Protein AF-A0A6G3S564-F1 (afdb_monomer)

Foldseek 3Di:
DDDPDDPLVVLVVVLVVLLVVLLVVCCVVPVDNVLLNVLLVVLSVVSSVCCVPPNQDPCNNVSSNVSSVVSSVVVVVVVVVVVVVVVVVVVVQDPCNVPDDDPPDDCDPPPPCLVVQLVVLPDPVDDPLSSVLSNCVVNVVDDPVVSCVVVVHD

Radius of gyration: 29.52 Å; Cα contacts (8 Å, |Δi|>4): 86; chains: 1; bounding box: 59×34×86 Å

Solvent-accessible surface area (backbone atoms only — not comparable to full-atom values): 8959 Å² total; per-residue (Å²): 136,82,77,80,71,53,74,69,56,53,50,52,55,52,48,65,66,37,49,65,58,39,36,53,54,42,29,76,72,69,71,42,58,69,58,29,49,55,17,38,53,55,26,49,53,51,45,70,67,44,27,85,80,73,49,77,61,99,50,54,61,61,51,39,41,52,47,15,53,50,46,36,53,51,49,54,50,50,51,53,56,46,51,54,50,52,54,52,49,60,71,68,46,56,94,52,61,89,75,50,80,65,95,84,58,82,76,63,79,79,72,78,57,55,61,60,53,46,54,64,28,64,39,85,93,48,52,72,68,53,22,52,53,43,33,40,38,77,66,64,66,44,52,73,71,56,50,26,56,76,68,76,43,131

pLDDT: mean 86.7, std 14.91, range [44.25, 98.69]

Sequence (154 aa):
MTRPPRPPDAVEDLLRRHAPQVLGALVRRYGHFDAAEDAVQEALLAAAGQWPGQGIPDNPRGWLIKVASRRLTDALRSESARRLREEAQMRLLPRDAFTTPAPDVPRAPAEDDTLTLLYLCCHPDLSPASQVALTLRAVGGLTTAEIARAYLVP

Secondary structure (DSSP, 8-state):
-PPPPPHHHHHHHHHHHHHHHHHHHHHHHH--HHHHHHHHHHHHHHHHHHHHHH---SSHHHHHHHHHHHHHHHHHHHHHHHHHHHHHHHHHS-TTTTTS--TTS---S---THHHHHHHHT-TTS-HHHHHHHHHHHTS---HHHHHHHTT--

Mean predicted aligned error: 15.61 Å

Structure (mmCIF, N/CA/C/O backbone):
data_AF-A0A6G3S564-F1
#
_entry.id   AF-A0A6G3S564-F1
#
loop_
_atom_site.group_PDB
_atom_site.id
_atom_site.type_symbol
_atom_site.label_atom_id
_atom_site.label_alt_id
_atom_site.label_comp_id
_atom_site.label_asym_id
_atom_site.label_entity_id
_atom_site.label_seq_id
_atom_site.pdbx_PDB_ins_code
_atom_site.Cartn_x
_atom_site.Cartn_y
_atom_site.Cartn_z
_atom_site.occupancy
_atom_site.B_iso_or_equiv
_atom_site.auth_seq_id
_atom_site.auth_comp_id
_atom_site.auth_asym_id
_atom_site.auth_atom_id
_atom_site.pdbx_PDB_model_num
ATOM 1 N N . MET A 1 1 ? -19.186 -22.352 33.124 1.00 44.25 1 MET A N 1
ATOM 2 C CA . MET A 1 1 ? -19.165 -20.884 33.302 1.00 44.25 1 MET A CA 1
ATOM 3 C C . MET A 1 1 ? -17.892 -20.349 32.666 1.00 44.25 1 MET A C 1
ATOM 5 O O . MET A 1 1 ? -16.828 -20.450 33.261 1.00 44.25 1 MET A O 1
ATOM 9 N N . THR A 1 2 ? -17.967 -19.892 31.419 1.00 57.56 2 THR A N 1
ATOM 10 C CA . THR A 1 2 ? -16.834 -19.310 30.686 1.00 57.56 2 THR A CA 1
ATOM 11 C C . THR A 1 2 ? -16.590 -17.898 31.207 1.00 57.56 2 THR A C 1
ATOM 13 O O . THR A 1 2 ? -17.495 -17.066 31.209 1.00 57.56 2 THR A O 1
ATOM 16 N N . ARG A 1 3 ? -15.379 -17.643 31.710 1.00 50.28 3 ARG A N 1
ATOM 17 C CA . ARG A 1 3 ? -14.944 -16.316 32.154 1.00 50.28 3 ARG A CA 1
ATOM 18 C C . ARG A 1 3 ? -15.062 -15.338 30.974 1.00 50.28 3 ARG A C 1
ATOM 20 O O . ARG A 1 3 ? -14.653 -15.722 29.878 1.00 50.28 3 ARG A O 1
ATOM 27 N N . PRO A 1 4 ? -15.605 -14.119 31.157 1.00 60.41 4 PRO A N 1
ATOM 28 C CA . PRO A 1 4 ? -15.672 -13.154 30.066 1.00 60.41 4 PRO A CA 1
ATOM 29 C C . PRO A 1 4 ? -14.258 -12.888 29.517 1.00 60.41 4 PRO A C 1
ATOM 31 O O . PRO A 1 4 ? -13.308 -12.838 30.314 1.00 60.41 4 PRO A O 1
ATOM 34 N N . PRO A 1 5 ? -14.104 -12.764 28.184 1.00 59.78 5 PRO A N 1
ATOM 35 C CA . PRO A 1 5 ? -12.817 -12.477 27.558 1.00 59.78 5 PRO A CA 1
ATOM 36 C C . PRO A 1 5 ? -12.222 -11.201 28.155 1.00 59.78 5 PRO A C 1
ATOM 38 O O . PRO A 1 5 ? -12.951 -10.254 28.471 1.00 59.78 5 PRO A O 1
ATOM 41 N N . ARG A 1 6 ? -10.899 -11.167 28.351 1.00 58.94 6 ARG A N 1
ATOM 42 C CA . A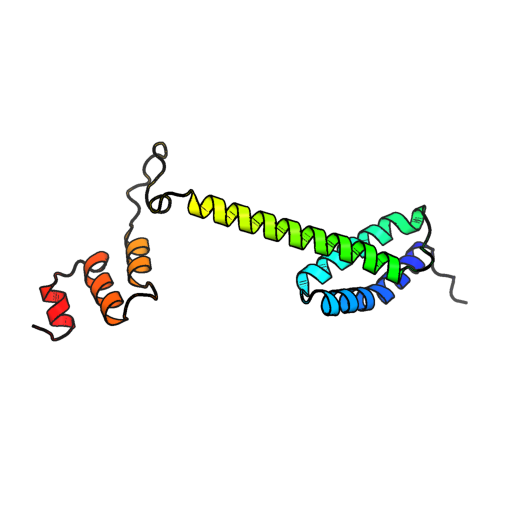RG A 1 6 ? -10.245 -9.923 28.776 1.00 58.94 6 ARG A CA 1
ATOM 43 C C . ARG A 1 6 ? -10.416 -8.876 27.660 1.00 58.94 6 ARG A C 1
ATOM 45 O O . ARG A 1 6 ? -10.527 -9.247 26.497 1.00 58.94 6 ARG A O 1
ATOM 52 N N . PRO A 1 7 ? -10.413 -7.571 27.975 1.00 60.75 7 PRO A N 1
ATOM 53 C CA . PRO A 1 7 ? -10.556 -6.508 26.976 1.00 60.75 7 PRO A CA 1
ATOM 54 C C . PRO A 1 7 ? -9.665 -6.647 25.716 1.00 60.75 7 PRO A C 1
ATOM 56 O O . PRO A 1 7 ? -10.194 -6.426 24.628 1.00 60.75 7 PRO A O 1
AT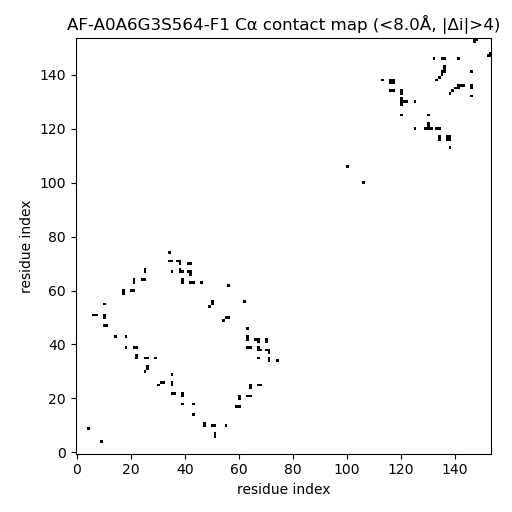OM 59 N N . PRO A 1 8 ? -8.378 -7.060 25.795 1.00 62.34 8 PRO A N 1
ATOM 60 C CA . PRO A 1 8 ? -7.580 -7.371 24.601 1.00 62.34 8 PRO A CA 1
ATOM 61 C C . PRO A 1 8 ? -8.147 -8.514 23.741 1.00 62.34 8 PRO A C 1
ATOM 63 O O . PRO A 1 8 ? -8.182 -8.375 22.521 1.00 62.34 8 PRO A O 1
ATOM 66 N N . ASP A 1 9 ? -8.673 -9.579 24.351 1.00 76.00 9 ASP A N 1
ATOM 67 C CA . ASP A 1 9 ? -9.268 -10.717 23.631 1.00 76.00 9 ASP A CA 1
ATOM 68 C C . ASP A 1 9 ? -10.534 -10.277 22.865 1.00 76.00 9 ASP A C 1
ATOM 70 O O . ASP A 1 9 ? -10.773 -10.682 21.729 1.00 76.00 9 ASP A O 1
ATOM 74 N N . ALA A 1 10 ? -11.330 -9.375 23.454 1.00 83.69 10 ALA A N 1
ATOM 75 C CA . ALA A 1 10 ? -12.540 -8.844 22.823 1.00 83.69 10 ALA A CA 1
ATOM 76 C C . ALA A 1 10 ? -12.240 -7.938 21.612 1.00 83.69 10 ALA A C 1
ATOM 78 O O . ALA A 1 10 ? -12.991 -7.948 20.630 1.00 83.69 10 ALA A O 1
ATOM 79 N N . VAL A 1 11 ? -11.151 -7.160 21.670 1.00 89.06 11 VAL A N 1
ATOM 80 C CA . VAL A 1 11 ? -10.679 -6.332 20.548 1.00 89.06 11 V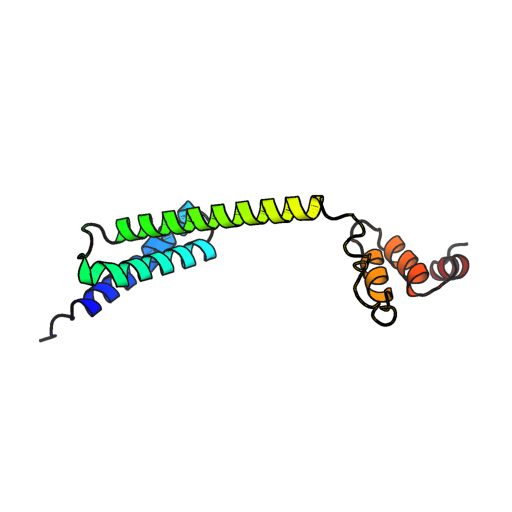AL A CA 1
ATOM 81 C C . VAL A 1 11 ? -10.148 -7.213 19.425 1.00 89.06 11 VAL A C 1
ATOM 83 O O . VAL A 1 11 ? -10.542 -7.020 18.275 1.00 89.06 11 VAL A O 1
ATOM 86 N N . GLU A 1 12 ? -9.303 -8.195 19.740 1.00 91.56 12 GLU A N 1
ATOM 87 C CA . GLU A 1 12 ? -8.749 -9.111 18.741 1.00 91.56 12 GLU A CA 1
ATOM 88 C C . GLU A 1 12 ? -9.859 -9.843 17.975 1.00 91.56 12 GLU A C 1
ATOM 90 O O . GLU A 1 12 ? -9.883 -9.839 16.742 1.00 91.56 12 GLU A O 1
ATOM 95 N N . ASP A 1 13 ? -10.835 -10.394 18.695 1.00 93.25 13 ASP A N 1
ATOM 96 C CA . ASP A 1 13 ? -11.987 -11.075 18.110 1.00 93.25 13 ASP A CA 1
ATOM 97 C C . ASP A 1 13 ? -12.804 -10.161 17.185 1.00 93.25 13 ASP A C 1
ATOM 99 O O . ASP A 1 13 ? -13.286 -10.577 16.125 1.00 93.25 13 ASP A O 1
ATOM 103 N N . LEU A 1 14 ? -12.973 -8.895 17.571 1.00 94.25 14 LEU A N 1
ATOM 104 C CA . LEU A 1 14 ? -13.684 -7.903 16.770 1.00 94.25 14 LEU A CA 1
ATOM 105 C C . LEU A 1 14 ? -12.920 -7.560 15.485 1.00 94.25 14 LEU A C 1
ATOM 107 O O . LEU A 1 14 ? -13.521 -7.512 14.407 1.00 94.25 14 LEU A O 1
ATOM 111 N N . LEU A 1 15 ? -11.604 -7.372 15.585 1.00 95.75 15 LEU A N 1
ATOM 112 C CA . LEU A 1 15 ? -10.725 -7.115 14.446 1.00 95.75 15 LEU A CA 1
ATOM 113 C C . LEU A 1 15 ? -10.717 -8.296 13.471 1.00 95.75 15 LEU A C 1
ATOM 115 O O . LEU A 1 15 ? -10.935 -8.098 12.273 1.00 95.75 15 LEU A O 1
ATOM 119 N N . ARG A 1 16 ?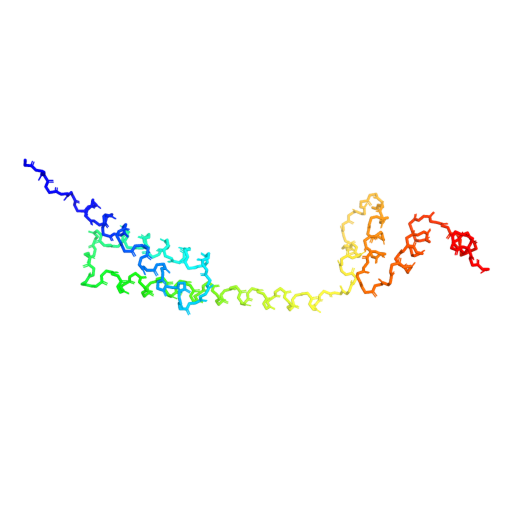 -10.582 -9.525 13.982 1.00 95.94 16 ARG A N 1
ATOM 120 C CA . ARG A 1 16 ? -10.612 -10.764 13.190 1.00 95.94 16 ARG A CA 1
ATOM 121 C C . ARG A 1 16 ? -11.917 -10.910 12.404 1.00 95.94 16 ARG A C 1
ATOM 123 O O . ARG A 1 16 ? -11.892 -11.302 11.239 1.00 95.94 16 ARG A O 1
ATOM 130 N N . ARG A 1 17 ? -13.061 -10.542 12.998 1.00 96.94 17 ARG A N 1
ATOM 131 C CA . ARG A 1 17 ? -14.368 -10.549 12.313 1.00 96.94 17 ARG A CA 1
ATOM 132 C C . ARG A 1 17 ? -14.485 -9.488 11.219 1.00 96.94 17 ARG A C 1
ATOM 134 O O . ARG A 1 17 ? -15.127 -9.740 10.198 1.00 96.94 17 ARG A O 1
ATOM 141 N N . HIS A 1 18 ? -13.921 -8.298 11.422 1.00 97.88 18 HIS A N 1
ATOM 142 C CA . HIS A 1 18 ? -14.064 -7.193 10.471 1.00 97.88 18 HIS A CA 1
ATOM 143 C C . HIS A 1 18 ? -13.044 -7.213 9.332 1.00 97.88 18 HIS A C 1
ATOM 145 O O . HIS A 1 18 ? -13.392 -6.771 8.238 1.00 97.88 18 HIS A O 1
ATOM 151 N N . ALA A 1 19 ? -11.844 -7.758 9.540 1.00 97.81 19 ALA A N 1
ATOM 152 C CA . ALA A 1 19 ? -10.771 -7.794 8.544 1.00 97.81 19 ALA A CA 1
ATOM 153 C C . ALA A 1 19 ? -11.227 -8.219 7.125 1.00 97.81 19 ALA A C 1
ATOM 155 O O . ALA A 1 19 ? -11.088 -7.408 6.204 1.00 97.81 19 ALA A O 1
ATOM 156 N N . PRO A 1 20 ? -11.869 -9.390 6.907 1.00 97.94 20 PRO A N 1
ATOM 157 C CA . PRO A 1 20 ? -12.286 -9.801 5.560 1.00 97.94 20 PRO A CA 1
ATOM 158 C C . PRO A 1 20 ? -13.384 -8.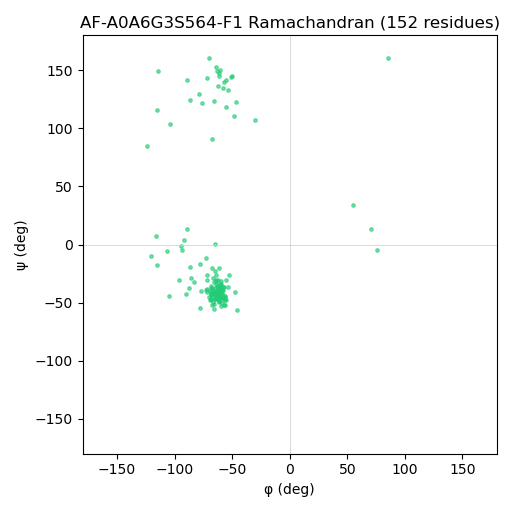905 4.959 1.00 97.94 20 PRO A C 1
ATOM 160 O O . PRO A 1 20 ? -13.462 -8.731 3.743 1.00 97.94 20 PRO A O 1
ATOM 163 N N . GLN A 1 21 ? -14.231 -8.296 5.796 1.00 98.38 21 GLN A N 1
ATOM 164 C CA . GLN A 1 21 ? -15.305 -7.400 5.351 1.00 98.38 21 GLN A CA 1
ATOM 165 C C . GLN A 1 21 ? -14.739 -6.067 4.850 1.00 98.38 21 GLN A C 1
ATOM 167 O O . GLN A 1 21 ? -15.212 -5.531 3.845 1.00 98.38 21 GLN A O 1
ATOM 172 N N . VAL A 1 22 ? -13.732 -5.540 5.554 1.00 98.56 22 VAL A N 1
ATOM 173 C CA . VAL A 1 22 ? -13.025 -4.307 5.191 1.00 98.56 22 VAL A CA 1
ATOM 174 C C . VAL A 1 22 ? -12.209 -4.540 3.921 1.00 98.56 22 VAL A C 1
ATOM 176 O O . VAL A 1 22 ? -12.351 -3.766 2.976 1.00 98.56 22 VAL A O 1
ATOM 179 N N . LEU A 1 23 ? -11.452 -5.641 3.851 1.00 98.44 23 LEU A N 1
ATOM 180 C CA . LEU A 1 23 ? -10.689 -6.017 2.658 1.00 98.44 23 LEU A CA 1
ATOM 181 C C . LEU A 1 23 ? -11.597 -6.131 1.430 1.00 98.44 23 LEU A C 1
ATOM 183 O O . LEU A 1 23 ? -11.374 -5.452 0.432 1.00 98.44 23 LEU A O 1
ATOM 187 N N . GLY A 1 24 ? -12.692 -6.891 1.526 1.00 98.12 24 GLY A N 1
ATOM 188 C CA . GLY A 1 24 ? -13.639 -7.027 0.419 1.00 98.12 24 GLY A CA 1
ATOM 189 C C . GLY A 1 24 ? -14.264 -5.695 -0.018 1.00 98.12 24 GLY A C 1
ATOM 190 O O . GLY A 1 24 ? -14.531 -5.501 -1.203 1.00 98.12 24 GLY A O 1
ATOM 191 N N . ALA A 1 25 ? -14.493 -4.761 0.910 1.00 98.06 25 ALA A N 1
ATOM 192 C CA . ALA A 1 25 ? -14.994 -3.429 0.578 1.00 98.06 25 ALA A CA 1
ATOM 193 C C . ALA A 1 25 ? -13.958 -2.588 -0.185 1.00 98.06 25 ALA A C 1
ATOM 195 O O . ALA A 1 25 ? -14.324 -1.916 -1.150 1.00 98.06 25 ALA A O 1
ATOM 196 N N . LEU A 1 26 ? -12.683 -2.638 0.213 1.00 97.69 26 LEU A N 1
ATOM 197 C CA . LEU A 1 26 ? -11.609 -1.926 -0.479 1.00 97.69 26 LEU A CA 1
ATOM 198 C C . LEU A 1 26 ? -11.340 -2.527 -1.860 1.00 97.69 26 LEU A C 1
ATOM 200 O O . LEU A 1 26 ? -11.315 -1.786 -2.838 1.00 97.69 26 LEU A O 1
ATOM 204 N N . VAL A 1 27 ? -11.234 -3.852 -1.9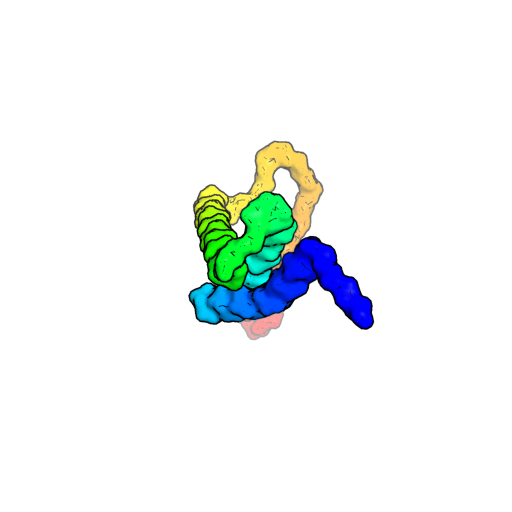69 1.00 97.69 27 VAL A N 1
ATOM 205 C CA . VAL A 1 27 ? -10.986 -4.535 -3.250 1.00 97.69 27 VAL A CA 1
ATOM 206 C C . VAL A 1 27 ? -12.084 -4.217 -4.262 1.00 97.69 27 VAL A C 1
ATOM 208 O O . VAL A 1 27 ? -11.782 -3.830 -5.386 1.00 97.69 27 VAL A O 1
ATOM 211 N N . ARG A 1 28 ? -13.364 -4.274 -3.861 1.00 97.44 28 ARG A N 1
ATOM 212 C CA . ARG A 1 28 ? -14.484 -3.907 -4.750 1.00 97.44 28 ARG A CA 1
ATOM 213 C C . ARG A 1 28 ? -14.453 -2.448 -5.201 1.00 97.44 28 ARG A C 1
ATOM 215 O O . ARG A 1 28 ? -14.972 -2.140 -6.266 1.00 97.44 28 ARG A O 1
ATOM 222 N N . ARG A 1 29 ? -13.913 -1.549 -4.377 1.00 95.88 29 ARG A N 1
ATOM 223 C CA . ARG A 1 29 ? -13.903 -0.111 -4.658 1.00 95.88 29 ARG A CA 1
ATOM 224 C C . ARG A 1 29 ? -12.691 0.329 -5.476 1.00 95.88 29 ARG A C 1
ATOM 226 O O . ARG A 1 29 ? -12.830 1.235 -6.289 1.00 95.88 29 ARG A O 1
ATOM 233 N N . TYR A 1 30 ? -11.526 -0.260 -5.224 1.00 92.75 30 TYR A N 1
ATOM 234 C CA . TYR A 1 30 ? -10.246 0.205 -5.761 1.00 92.75 30 TYR A CA 1
ATOM 235 C C . TYR A 1 30 ? -9.585 -0.786 -6.726 1.00 92.75 30 TYR A C 1
ATOM 237 O O . TYR A 1 30 ? -8.707 -0.379 -7.470 1.00 92.75 30 TYR A O 1
ATOM 245 N N . GLY A 1 31 ? -9.977 -2.064 -6.739 1.00 92.88 31 GLY A N 1
ATOM 246 C CA . GLY A 1 31 ? -9.477 -3.064 -7.694 1.00 92.88 31 GLY A CA 1
ATOM 247 C C . GLY A 1 31 ? -8.060 -3.596 -7.437 1.00 92.88 31 GLY A C 1
ATOM 248 O O . GLY A 1 31 ? -7.634 -4.519 -8.122 1.00 92.88 31 GLY A O 1
ATOM 249 N N . HIS A 1 32 ? -7.341 -3.068 -6.445 1.00 90.44 32 HIS A N 1
ATOM 250 C CA . HIS A 1 32 ? -5.977 -3.482 -6.107 1.00 90.44 32 HIS A CA 1
ATOM 251 C C . HIS A 1 32 ? -5.984 -4.353 -4.849 1.00 90.44 32 HIS A C 1
ATOM 253 O O . HIS A 1 32 ? -6.161 -3.822 -3.755 1.00 90.44 32 HIS A O 1
ATOM 259 N N . PHE A 1 33 ? -5.830 -5.675 -4.994 1.00 94.31 33 PHE A N 1
ATOM 260 C CA . PHE A 1 33 ? -5.871 -6.597 -3.852 1.00 94.31 33 PHE A CA 1
ATOM 261 C C . PHE A 1 33 ? -4.700 -6.381 -2.894 1.00 94.31 33 PHE A C 1
ATOM 263 O O . PHE A 1 33 ? -4.945 -6.070 -1.734 1.00 94.31 33 PHE A O 1
ATOM 270 N N . ASP A 1 34 ? -3.466 -6.450 -3.392 1.00 94.88 34 ASP A N 1
ATOM 271 C CA . ASP A 1 34 ? -2.258 -6.387 -2.558 1.00 94.88 34 ASP A CA 1
ATOM 272 C C . ASP A 1 34 ? -2.194 -5.073 -1.763 1.00 94.88 34 ASP A C 1
ATOM 274 O O . ASP A 1 34 ? -2.123 -5.061 -0.538 1.00 94.88 34 ASP A O 1
ATOM 278 N N . ALA A 1 35 ? -2.375 -3.939 -2.447 1.00 95.31 35 ALA A N 1
ATOM 279 C CA . ALA A 1 35 ? -2.388 -2.632 -1.793 1.00 95.31 35 ALA A CA 1
ATOM 280 C C . ALA A 1 35 ? -3.558 -2.472 -0.799 1.00 95.31 35 ALA A C 1
ATOM 282 O O . ALA A 1 35 ? -3.444 -1.751 0.196 1.00 95.31 35 ALA A O 1
ATOM 283 N N . ALA A 1 36 ? -4.704 -3.112 -1.060 1.00 97.56 36 ALA A N 1
ATOM 284 C CA . ALA A 1 36 ? -5.820 -3.119 -0.121 1.00 97.56 36 ALA A CA 1
ATOM 285 C C . ALA A 1 36 ? -5.528 -3.990 1.105 1.00 97.56 36 ALA A C 1
ATOM 287 O O . ALA A 1 36 ? -5.924 -3.604 2.204 1.00 97.56 36 ALA A O 1
ATOM 288 N N . GLU A 1 37 ? -4.857 -5.129 0.937 1.00 98.06 37 GLU A N 1
ATOM 289 C CA . GLU A 1 37 ? -4.420 -5.985 2.038 1.00 98.06 37 GLU A CA 1
ATOM 290 C C . GLU A 1 37 ? -3.492 -5.217 2.979 1.00 98.06 37 GLU A C 1
ATOM 292 O O . GLU A 1 37 ? -3.811 -5.093 4.164 1.00 98.06 37 GLU A O 1
ATOM 297 N N . ASP A 1 38 ? -2.435 -4.607 2.445 1.00 98.19 38 ASP A N 1
ATOM 298 C CA . ASP A 1 38 ? -1.484 -3.804 3.222 1.00 98.19 38 ASP A CA 1
ATOM 299 C C . ASP A 1 38 ? -2.192 -2.678 3.986 1.00 98.19 38 ASP A C 1
ATOM 301 O O . ASP A 1 38 ? -2.012 -2.487 5.192 1.00 98.19 38 ASP A O 1
ATOM 305 N N . ALA A 1 39 ? -3.081 -1.951 3.305 1.00 98.31 39 ALA A N 1
ATOM 306 C CA . ALA A 1 39 ? -3.839 -0.868 3.918 1.00 98.31 39 ALA A CA 1
ATOM 307 C C . ALA A 1 39 ? -4.785 -1.349 5.033 1.00 98.31 39 ALA A C 1
ATOM 309 O O . ALA A 1 39 ? -5.018 -0.622 6.006 1.00 98.31 39 ALA A O 1
ATOM 310 N N . VAL A 1 40 ? -5.350 -2.554 4.905 1.00 98.56 40 VAL A N 1
ATOM 311 C CA . VAL A 1 40 ? -6.161 -3.176 5.957 1.00 98.56 40 VAL A CA 1
ATOM 312 C C . VAL A 1 40 ? -5.287 -3.578 7.134 1.00 98.56 40 VAL A C 1
ATOM 314 O O . VAL A 1 40 ? -5.663 -3.269 8.262 1.00 98.56 40 VAL A O 1
ATOM 317 N N . GLN A 1 41 ? -4.129 -4.197 6.905 1.00 98.12 41 GLN A N 1
ATOM 318 C CA . GLN A 1 41 ? -3.208 -4.569 7.982 1.00 98.12 41 GLN A CA 1
ATOM 319 C C . GLN A 1 41 ? -2.780 -3.340 8.799 1.00 98.12 41 GLN A C 1
ATOM 321 O O . GLN A 1 41 ? -2.903 -3.342 10.024 1.00 98.12 41 GLN A O 1
ATOM 326 N N . GLU A 1 42 ? -2.422 -2.241 8.137 1.00 98.50 42 GLU A N 1
ATOM 327 C CA . GLU A 1 42 ? -2.117 -0.954 8.780 1.00 98.50 42 GLU A CA 1
ATOM 328 C C . GLU A 1 42 ? -3.287 -0.405 9.614 1.00 98.50 42 GLU A C 1
ATOM 330 O O . GLU A 1 42 ? -3.105 0.108 10.723 1.00 98.50 42 GLU A O 1
ATOM 335 N N . ALA A 1 43 ? -4.520 -0.525 9.113 1.00 98.50 43 ALA A N 1
ATOM 336 C CA . ALA A 1 43 ? -5.705 -0.106 9.857 1.00 98.50 43 ALA A CA 1
ATOM 337 C C . ALA A 1 43 ? -5.967 -0.990 11.090 1.00 98.50 43 ALA A C 1
ATOM 339 O O . ALA A 1 43 ? -6.369 -0.473 12.135 1.00 98.50 43 ALA A O 1
ATOM 340 N N . LEU A 1 44 ? -5.727 -2.301 10.987 1.00 98.12 44 LEU A N 1
ATOM 341 C CA . LEU A 1 44 ? -5.848 -3.240 12.104 1.00 98.12 44 LEU A CA 1
ATOM 342 C C . LEU A 1 44 ? -4.787 -2.965 13.178 1.00 98.12 44 LEU A C 1
ATOM 344 O O . LEU A 1 44 ? -5.127 -2.943 14.359 1.00 98.12 44 LEU A O 1
ATOM 348 N N . LEU A 1 45 ? -3.541 -2.682 12.785 1.00 97.94 45 LEU A N 1
ATOM 349 C CA . LEU A 1 45 ? -2.466 -2.286 13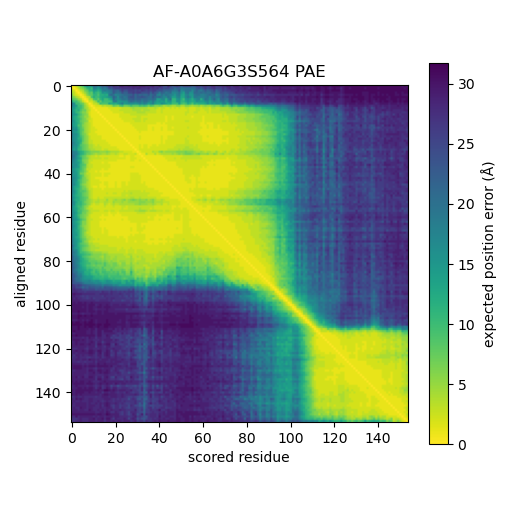.703 1.00 97.94 45 LEU A CA 1
ATOM 350 C C . LEU A 1 45 ? -2.810 -0.987 14.440 1.00 97.94 45 LEU A C 1
ATOM 352 O O . LEU A 1 45 ? -2.681 -0.909 15.664 1.00 97.94 45 LEU A O 1
ATOM 356 N N . ALA A 1 46 ? -3.320 0.017 13.720 1.00 97.88 46 ALA A N 1
ATOM 357 C CA . ALA A 1 46 ? -3.763 1.269 14.325 1.00 97.88 46 ALA A CA 1
ATOM 358 C C . ALA A 1 46 ? -4.902 1.049 15.336 1.00 97.88 46 ALA A C 1
ATOM 360 O O . ALA A 1 46 ? -4.879 1.628 16.421 1.00 97.88 46 ALA A O 1
ATOM 361 N N . ALA A 1 47 ? -5.874 0.194 15.007 1.00 97.25 47 ALA A N 1
ATOM 362 C CA . ALA A 1 47 ? -6.959 -0.158 15.917 1.00 97.25 47 ALA A CA 1
ATOM 363 C C . ALA A 1 47 ? -6.453 -0.894 17.167 1.00 97.25 47 ALA A C 1
ATOM 365 O O . ALA A 1 47 ? -6.808 -0.513 18.282 1.00 97.25 47 ALA A O 1
ATOM 366 N N . ALA A 1 48 ? -5.590 -1.900 16.993 1.00 95.56 48 ALA A N 1
ATOM 367 C CA . ALA A 1 48 ? -5.010 -2.670 18.092 1.00 95.56 48 ALA A CA 1
ATOM 368 C C . ALA A 1 48 ? -4.199 -1.787 19.056 1.00 95.56 48 ALA A C 1
ATOM 370 O O . ALA A 1 48 ? -4.230 -2.010 20.264 1.00 95.56 48 ALA A O 1
ATOM 371 N N . GLY A 1 49 ? -3.520 -0.757 18.539 1.00 95.25 49 GLY A N 1
ATOM 372 C CA . GLY A 1 49 ? -2.799 0.219 19.356 1.00 95.25 49 GLY A CA 1
ATOM 373 C C . GLY A 1 49 ? -3.694 1.264 20.034 1.00 95.25 49 GLY A C 1
ATOM 374 O O . GLY A 1 49 ? -3.448 1.625 21.182 1.00 95.25 49 GLY A O 1
ATOM 375 N N . GLN A 1 50 ? -4.727 1.773 19.351 1.00 95.38 50 GLN A N 1
ATOM 376 C CA . GLN A 1 50 ? -5.522 2.910 19.844 1.00 95.38 50 GLN A CA 1
ATOM 377 C C . GLN A 1 50 ? -6.718 2.504 20.706 1.00 95.38 50 GLN A C 1
ATOM 379 O O . GLN A 1 50 ? -6.979 3.139 21.730 1.00 95.38 50 GLN A O 1
ATOM 384 N N . TRP A 1 51 ? -7.460 1.464 20.318 1.00 95.44 51 TRP A N 1
ATOM 385 C CA . TRP A 1 51 ? -8.731 1.124 20.966 1.00 95.44 51 TRP A CA 1
ATOM 386 C C . TRP A 1 51 ? -8.604 0.723 22.443 1.00 95.44 51 TRP A C 1
ATOM 388 O O . TRP A 1 51 ? -9.483 1.114 23.210 1.00 95.44 51 TRP A O 1
ATOM 398 N N . PRO A 1 52 ? -7.544 0.026 22.904 1.00 91.56 52 PRO A N 1
ATOM 399 C CA . PRO A 1 52 ? -7.400 -0.286 24.327 1.00 91.56 52 PRO A CA 1
ATOM 400 C C . PRO A 1 52 ? -7.340 0.952 25.235 1.00 91.56 52 PRO A C 1
ATOM 402 O O . PRO A 1 52 ? -7.797 0.889 26.372 1.00 91.56 52 PRO A O 1
ATOM 405 N N . GLY A 1 53 ? -6.789 2.068 24.743 1.00 91.25 53 GLY A N 1
ATOM 406 C CA . GLY A 1 53 ? -6.669 3.314 25.507 1.00 91.25 53 GLY A CA 1
ATOM 407 C C . GLY A 1 53 ? -7.788 4.324 25.246 1.00 91.25 53 GLY A C 1
ATOM 408 O O . GLY A 1 53 ? -8.136 5.091 26.137 1.00 91.25 53 GLY A O 1
ATOM 409 N N . GLN A 1 54 ? -8.346 4.339 24.034 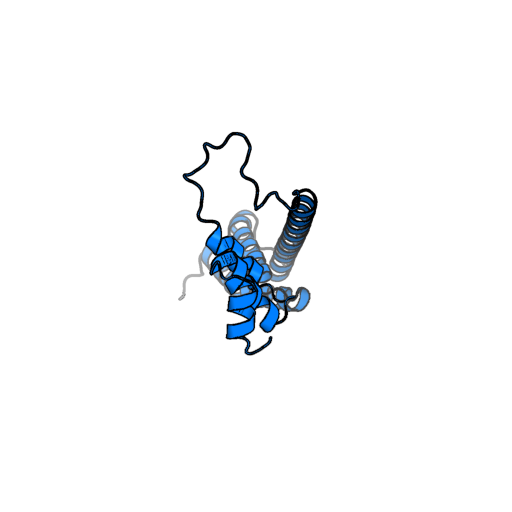1.00 93.31 54 GLN A N 1
ATOM 410 C CA . GLN A 1 54 ? -9.316 5.353 23.593 1.00 93.31 54 GLN A CA 1
ATOM 411 C C . GLN A 1 54 ? -10.755 4.828 23.505 1.00 93.31 54 GLN A C 1
ATOM 413 O O . GLN A 1 54 ? -11.679 5.601 23.260 1.00 93.31 54 GLN A O 1
ATOM 418 N N . GLY A 1 55 ? -10.951 3.527 23.715 1.00 93.25 55 GLY A N 1
ATOM 419 C CA . GLY A 1 55 ? -12.223 2.852 23.511 1.00 93.25 55 GLY A CA 1
ATOM 420 C C . GLY A 1 55 ? -12.430 2.401 22.064 1.00 93.25 55 GLY A C 1
ATOM 421 O O . GLY A 1 55 ? -11.792 2.875 21.121 1.00 93.25 55 GLY A O 1
ATOM 422 N N . ILE A 1 56 ? -13.341 1.444 21.898 1.00 95.31 56 ILE A N 1
ATOM 423 C CA . ILE A 1 56 ? -13.768 0.954 20.588 1.00 95.31 56 ILE A CA 1
ATOM 424 C C . ILE A 1 56 ? -14.765 1.971 20.000 1.00 95.31 56 ILE A C 1
ATOM 426 O O . ILE A 1 56 ? -15.722 2.322 20.690 1.00 95.31 56 ILE A O 1
ATOM 430 N N . PRO A 1 57 ? -14.592 2.433 18.747 1.00 95.69 57 PRO A N 1
ATOM 431 C CA . PRO A 1 57 ? -15.550 3.326 18.096 1.00 95.69 57 PRO A CA 1
ATOM 432 C C . PRO A 1 57 ? -16.943 2.696 17.956 1.00 95.69 57 PRO A C 1
ATOM 434 O O . PRO A 1 57 ? -17.041 1.499 17.693 1.00 95.69 57 PRO A O 1
ATOM 437 N N . ASP A 1 58 ? -18.006 3.509 17.970 1.00 95.62 58 ASP A N 1
ATOM 438 C CA . ASP A 1 58 ? -19.400 3.045 17.796 1.00 95.62 58 ASP A CA 1
ATOM 439 C C . ASP A 1 58 ? -19.623 2.240 16.503 1.00 95.62 58 ASP A C 1
ATOM 441 O O . ASP A 1 58 ? -20.452 1.333 16.440 1.00 95.62 58 ASP A O 1
ATOM 445 N N . ASN A 1 59 ? -18.857 2.558 15.453 1.00 96.88 59 ASN A N 1
ATOM 4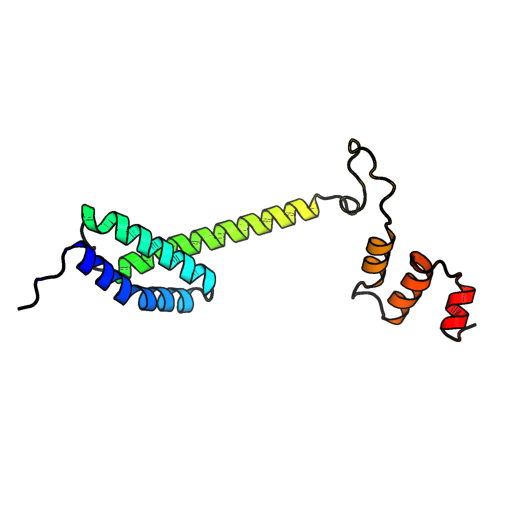46 C CA . ASN A 1 59 ? -18.826 1.808 14.200 1.00 96.88 59 ASN A CA 1
ATOM 447 C C . ASN A 1 59 ? -17.390 1.347 13.876 1.00 96.88 59 ASN A C 1
ATOM 449 O O . ASN A 1 59 ? -16.695 2.006 13.090 1.00 96.88 59 ASN A O 1
ATOM 453 N N . PRO A 1 60 ? -16.946 0.201 14.427 1.00 97.25 60 PRO A N 1
ATOM 454 C CA . PRO A 1 60 ? -15.587 -0.311 14.247 1.00 97.25 60 PRO A CA 1
ATOM 455 C C . PRO A 1 60 ? -15.257 -0.577 12.776 1.00 97.25 60 PRO A C 1
ATOM 457 O O . PRO A 1 60 ? -14.211 -0.167 12.275 1.00 97.25 60 PRO A O 1
ATOM 460 N N . ARG A 1 61 ? -16.187 -1.201 12.040 1.00 98.12 61 ARG A N 1
ATOM 461 C CA . ARG A 1 61 ? -16.017 -1.494 10.609 1.00 98.12 61 ARG A CA 1
ATOM 462 C C . ARG A 1 61 ? -15.873 -0.219 9.781 1.00 98.12 61 ARG A C 1
ATOM 464 O O . ARG A 1 61 ? -15.011 -0.149 8.911 1.00 98.12 61 ARG A O 1
ATOM 471 N N . GLY A 1 62 ? -16.717 0.781 10.033 1.00 98.19 62 GLY A N 1
ATOM 472 C CA . GLY A 1 62 ? -16.658 2.069 9.341 1.00 98.19 62 GLY A CA 1
ATOM 473 C C . GLY A 1 62 ? -15.357 2.817 9.626 1.00 98.19 62 GLY A C 1
ATOM 474 O O . GLY A 1 62 ? -14.761 3.385 8.709 1.00 98.19 62 GLY A O 1
ATOM 475 N N . TRP A 1 63 ? -14.881 2.759 10.871 1.00 98.50 63 TRP A N 1
ATOM 476 C CA . TRP A 1 63 ? -13.583 3.306 11.252 1.00 98.50 63 TRP A CA 1
ATOM 477 C C . TRP A 1 63 ? -12.441 2.621 10.491 1.00 98.50 63 TRP A C 1
ATOM 479 O O . TRP A 1 63 ? -11.640 3.307 9.857 1.00 98.50 63 TRP A O 1
ATOM 489 N N . LEU A 1 64 ? -12.425 1.284 10.452 1.00 98.69 64 LEU A N 1
ATOM 490 C CA . LEU A 1 64 ? -11.416 0.506 9.725 1.00 98.69 64 LEU A CA 1
ATOM 491 C C . LEU A 1 64 ? -11.422 0.816 8.222 1.00 98.69 64 LEU A C 1
ATOM 493 O O . LEU A 1 64 ? -10.370 1.096 7.657 1.00 98.69 64 LEU A O 1
ATOM 497 N N . ILE A 1 65 ? -12.599 0.858 7.582 1.00 98.62 65 ILE A N 1
ATOM 498 C CA . ILE A 1 65 ? -12.726 1.241 6.164 1.00 98.62 65 ILE A CA 1
ATOM 499 C C . ILE A 1 65 ? -12.158 2.641 5.931 1.00 98.62 65 ILE A C 1
ATOM 501 O O . ILE A 1 65 ? -11.456 2.861 4.944 1.00 98.62 65 ILE A O 1
ATOM 505 N N . LYS A 1 66 ? -12.446 3.595 6.820 1.00 98.56 66 LYS A N 1
ATOM 506 C CA . LYS A 1 66 ? -11.971 4.977 6.697 1.00 98.56 66 LYS A CA 1
ATOM 507 C C . LYS A 1 66 ? -10.449 5.062 6.802 1.00 98.56 66 LYS A C 1
ATOM 509 O O . LYS A 1 66 ? -9.835 5.748 5.986 1.00 98.56 66 LYS A O 1
ATOM 514 N N . VAL A 1 67 ? -9.852 4.387 7.783 1.00 98.56 67 VAL A N 1
ATOM 515 C CA . VAL A 1 67 ? -8.395 4.374 7.980 1.00 98.56 67 VAL A CA 1
ATOM 516 C C . VAL A 1 67 ? -7.703 3.665 6.818 1.00 98.56 67 VAL A C 1
ATOM 518 O O . VAL A 1 67 ? -6.821 4.259 6.199 1.00 98.56 67 VAL A O 1
ATOM 521 N N . ALA A 1 68 ? -8.164 2.472 6.441 1.00 98.56 68 ALA A N 1
ATOM 522 C CA . ALA A 1 68 ? -7.598 1.713 5.329 1.00 98.56 68 ALA A CA 1
ATOM 523 C C . ALA A 1 68 ? -7.732 2.468 3.992 1.00 98.56 68 ALA A C 1
ATOM 525 O O . ALA A 1 68 ? -6.773 2.566 3.236 1.00 98.56 68 ALA A O 1
ATOM 526 N N . SER A 1 69 ? -8.879 3.103 3.714 1.00 98.31 69 SER A N 1
ATOM 527 C CA . SER A 1 69 ? -9.065 3.885 2.476 1.00 98.31 69 SER A CA 1
ATOM 528 C C . SER A 1 69 ? -8.088 5.059 2.373 1.00 98.31 69 SER A C 1
ATOM 530 O O . SER A 1 69 ? -7.614 5.369 1.280 1.00 98.31 69 SER A O 1
ATOM 532 N N . ARG A 1 70 ? -7.780 5.724 3.497 1.00 98.06 70 ARG A N 1
ATOM 533 C CA . ARG A 1 70 ? -6.780 6.803 3.537 1.00 98.06 70 ARG A CA 1
ATOM 534 C C . ARG A 1 70 ? -5.388 6.255 3.236 1.00 98.06 70 ARG A C 1
ATOM 536 O O . ARG A 1 70 ? -4.757 6.745 2.308 1.00 98.06 70 ARG A O 1
ATOM 543 N N . ARG A 1 71 ? -4.977 5.189 3.934 1.00 97.06 71 ARG A N 1
ATOM 544 C CA . ARG A 1 71 ? -3.686 4.514 3.714 1.00 97.06 71 ARG A CA 1
ATOM 545 C C . ARG A 1 71 ? -3.499 4.074 2.265 1.00 97.06 71 ARG A C 1
ATOM 547 O O . ARG A 1 71 ? -2.481 4.400 1.667 1.00 97.06 71 ARG A O 1
ATOM 554 N N . LEU A 1 72 ? -4.506 3.425 1.682 1.00 97.25 72 LEU A N 1
ATOM 555 C CA . LEU A 1 72 ? -4.480 2.999 0.284 1.00 97.25 72 LEU A CA 1
ATOM 556 C C . LEU A 1 72 ? -4.343 4.189 -0.671 1.00 97.25 72 LEU A C 1
ATOM 558 O O . LEU A 1 72 ? -3.530 4.166 -1.588 1.00 97.25 72 LEU A O 1
ATOM 562 N N . THR A 1 73 ? -5.112 5.256 -0.447 1.00 96.00 73 THR A N 1
ATOM 563 C CA . THR A 1 73 ? -5.033 6.453 -1.295 1.00 96.00 73 THR A CA 1
ATOM 564 C C . THR A 1 73 ? -3.644 7.093 -1.223 1.00 96.00 73 THR A C 1
ATOM 566 O O . THR A 1 73 ? -3.105 7.510 -2.246 1.00 96.00 73 THR A O 1
ATOM 569 N N . ASP A 1 74 ? -3.053 7.158 -0.032 1.00 94.88 74 ASP A N 1
ATOM 570 C CA . ASP A 1 74 ? -1.717 7.720 0.161 1.00 94.88 74 ASP A CA 1
ATOM 571 C C . ASP A 1 74 ? -0.637 6.844 -0.492 1.00 94.88 74 ASP A C 1
ATOM 573 O O . ASP A 1 74 ? 0.264 7.375 -1.141 1.00 94.88 74 ASP A O 1
ATOM 577 N N . ALA A 1 75 ? -0.769 5.516 -0.418 1.00 92.50 75 ALA A N 1
ATOM 578 C CA . ALA A 1 75 ? 0.116 4.575 -1.103 1.00 92.50 75 ALA A CA 1
ATOM 579 C C . ALA A 1 75 ? 0.062 4.744 -2.632 1.00 92.50 75 ALA A C 1
ATOM 581 O O . ALA A 1 75 ? 1.101 4.936 -3.263 1.00 92.50 75 ALA A O 1
ATOM 582 N N . LEU A 1 76 ? -1.139 4.788 -3.222 1.00 91.75 76 LEU A N 1
ATOM 583 C CA . LEU A 1 76 ? -1.328 4.986 -4.668 1.00 91.75 76 LEU A CA 1
ATOM 584 C C . LEU A 1 76 ? -0.788 6.348 -5.148 1.00 91.75 76 LEU A C 1
ATOM 586 O O . LEU A 1 76 ? -0.217 6.469 -6.237 1.00 91.75 76 LEU A O 1
ATOM 590 N N . ARG A 1 77 ? -0.918 7.396 -4.326 1.00 92.25 77 ARG A N 1
ATOM 591 C CA . ARG A 1 77 ? -0.323 8.713 -4.613 1.00 92.25 77 ARG A CA 1
ATOM 592 C C . ARG A 1 77 ? 1.199 8.687 -4.537 1.00 92.25 77 ARG A C 1
ATOM 594 O O . ARG A 1 77 ? 1.860 9.252 -5.402 1.00 92.25 77 ARG A O 1
ATOM 601 N N . SER A 1 78 ? 1.755 8.032 -3.523 1.00 92.38 78 SER A N 1
ATOM 602 C CA . SER A 1 78 ? 3.204 7.892 -3.369 1.00 92.38 78 SER A CA 1
ATOM 603 C C . SER A 1 78 ? 3.812 7.112 -4.536 1.00 92.38 78 SER A C 1
ATOM 605 O O . SER A 1 78 ? 4.813 7.537 -5.114 1.00 92.38 78 SER A O 1
ATOM 607 N N . GLU A 1 79 ? 3.165 6.019 -4.945 1.00 90.62 79 GLU A N 1
ATOM 608 C CA . GLU A 1 79 ? 3.608 5.204 -6.071 1.00 90.62 79 GLU A CA 1
ATOM 609 C C . GLU A 1 79 ? 3.556 5.973 -7.394 1.00 90.62 79 GLU A C 1
ATOM 611 O O . GLU A 1 79 ? 4.532 5.960 -8.143 1.00 90.62 79 GLU A O 1
ATOM 616 N N . SER A 1 80 ? 2.465 6.690 -7.672 1.00 91.69 80 SER A N 1
ATOM 617 C CA . SER A 1 80 ? 2.369 7.509 -8.889 1.00 91.69 80 SER A CA 1
ATOM 618 C C . SER A 1 80 ? 3.407 8.638 -8.906 1.00 91.69 80 SER A C 1
ATOM 620 O O . SER A 1 80 ? 4.070 8.846 -9.921 1.00 91.69 80 SER A O 1
ATOM 622 N N . ALA A 1 81 ? 3.640 9.308 -7.773 1.00 92.31 81 ALA A N 1
ATOM 623 C CA . ALA A 1 81 ? 4.691 10.316 -7.648 1.00 92.31 81 ALA A CA 1
ATOM 624 C C . ALA A 1 81 ? 6.107 9.730 -7.777 1.00 92.31 81 ALA A C 1
ATOM 626 O O . ALA A 1 81 ? 7.018 10.422 -8.231 1.00 92.31 81 ALA A O 1
ATOM 627 N N . ARG A 1 82 ? 6.330 8.482 -7.345 1.00 91.38 82 ARG A N 1
ATOM 628 C CA . ARG A 1 82 ? 7.596 7.763 -7.551 1.00 91.38 82 ARG A CA 1
ATOM 629 C C . ARG A 1 82 ? 7.805 7.456 -9.032 1.00 91.38 82 ARG A C 1
ATOM 631 O O . ARG A 1 82 ? 8.831 7.860 -9.566 1.00 91.38 82 ARG A O 1
ATOM 638 N N . ARG A 1 83 ? 6.818 6.844 -9.693 1.00 91.31 83 ARG A N 1
ATOM 639 C CA . ARG A 1 83 ? 6.878 6.512 -11.127 1.00 91.31 83 ARG A CA 1
ATOM 640 C C . ARG A 1 83 ? 7.155 7.749 -11.980 1.00 91.31 83 ARG A C 1
ATOM 642 O O . ARG A 1 83 ? 8.053 7.731 -12.808 1.00 91.31 83 ARG A O 1
ATOM 649 N N . LEU A 1 84 ? 6.478 8.865 -11.700 1.00 91.19 84 LEU A N 1
ATOM 650 C CA . LEU A 1 84 ? 6.710 10.120 -12.421 1.00 91.19 84 LEU A CA 1
ATOM 651 C C . LEU A 1 84 ? 8.148 10.646 -12.256 1.00 91.19 84 LEU A C 1
ATOM 653 O O . LEU A 1 84 ? 8.725 11.177 -13.202 1.00 91.19 84 LEU A O 1
ATOM 657 N N . ARG A 1 85 ? 8.740 10.506 -11.061 1.00 89.31 85 ARG A N 1
ATOM 658 C CA . ARG A 1 85 ? 10.140 10.891 -10.811 1.00 89.31 85 ARG A CA 1
ATOM 659 C C . ARG A 1 85 ? 11.118 9.976 -11.540 1.00 89.31 85 ARG A C 1
ATOM 661 O O . ARG A 1 85 ? 12.069 10.481 -12.126 1.00 89.31 85 ARG A O 1
ATOM 668 N N . GLU A 1 86 ? 10.871 8.670 -11.529 1.00 89.38 86 GLU A N 1
ATOM 669 C CA . GLU A 1 86 ? 11.678 7.678 -12.250 1.00 89.38 86 GLU A CA 1
ATOM 670 C C . GLU A 1 86 ? 11.635 7.930 -13.764 1.00 89.38 86 GLU A C 1
ATOM 672 O O . GLU A 1 86 ? 12.678 7.992 -14.410 1.00 89.38 86 GLU A O 1
ATOM 677 N N . GLU A 1 87 ? 10.452 8.189 -14.327 1.00 88.19 87 GLU A N 1
ATOM 678 C CA . GLU A 1 87 ? 10.283 8.549 -15.740 1.00 88.19 87 GLU A CA 1
ATOM 679 C C . GLU A 1 87 ? 10.981 9.871 -16.094 1.00 88.19 87 GLU A C 1
ATOM 681 O O . GLU A 1 87 ? 11.637 9.977 -17.134 1.00 88.19 87 GLU A O 1
ATOM 686 N N . ALA A 1 88 ? 10.869 10.889 -15.235 1.00 86.69 88 ALA A N 1
ATOM 687 C CA . ALA A 1 88 ? 11.559 12.161 -15.431 1.00 86.69 88 ALA A CA 1
ATOM 688 C C . ALA A 1 88 ? 13.084 11.989 -15.388 1.00 86.69 88 ALA A C 1
ATOM 690 O O . ALA A 1 88 ? 13.787 12.553 -16.224 1.00 86.69 88 ALA A O 1
ATOM 691 N N . GLN A 1 89 ? 13.594 11.173 -14.463 1.00 83.62 89 GLN A N 1
ATOM 692 C CA . GLN A 1 89 ? 15.015 10.855 -14.371 1.00 83.62 89 GLN A CA 1
ATOM 693 C C . GLN A 1 89 ? 15.491 10.084 -15.606 1.00 83.62 89 GLN A C 1
ATOM 695 O O . GLN A 1 89 ? 16.520 10.437 -16.176 1.00 83.62 89 GLN A O 1
ATOM 700 N N . MET A 1 90 ? 14.718 9.101 -16.077 1.00 76.50 90 MET A N 1
ATOM 701 C CA . MET A 1 90 ? 15.018 8.342 -17.294 1.00 76.50 90 MET A CA 1
ATOM 702 C C . MET A 1 90 ? 15.082 9.229 -18.543 1.00 76.50 90 MET A C 1
ATOM 704 O O . MET A 1 90 ? 15.910 8.993 -19.415 1.00 76.50 90 MET A O 1
ATOM 708 N N . ARG A 1 91 ? 14.263 10.285 -18.621 1.00 76.69 91 ARG A N 1
ATOM 709 C CA . ARG A 1 91 ? 14.339 11.279 -19.710 1.00 76.69 91 ARG A CA 1
ATOM 710 C C . ARG A 1 91 ? 15.559 12.195 -19.629 1.00 76.69 91 ARG A C 1
ATOM 712 O O . ARG A 1 91 ? 15.956 12.742 -20.653 1.00 76.69 91 ARG A O 1
ATOM 719 N N . LEU A 1 92 ? 16.106 12.405 -18.433 1.00 77.31 92 LEU A N 1
ATOM 720 C CA . LEU A 1 92 ? 17.282 13.248 -18.200 1.00 77.31 92 LEU A CA 1
ATOM 721 C C . LEU A 1 92 ? 18.601 12.483 -18.366 1.00 77.31 92 LEU A C 1
ATOM 723 O O . LEU A 1 92 ? 19.640 13.110 -18.557 1.00 77.31 92 LEU A O 1
ATOM 727 N N . LEU A 1 93 ? 18.568 11.151 -18.296 1.00 68.88 93 LEU A N 1
ATOM 728 C CA . LEU A 1 93 ? 19.715 10.299 -18.588 1.00 68.88 93 LEU A CA 1
ATOM 729 C C . LEU A 1 93 ? 20.081 10.422 -20.083 1.00 68.88 93 LEU A C 1
ATOM 731 O O . LEU A 1 93 ? 19.226 10.174 -20.940 1.00 68.88 93 LEU A O 1
ATOM 735 N N . PRO A 1 94 ? 21.334 10.791 -20.424 1.00 65.38 94 PRO A N 1
ATOM 736 C CA . PRO A 1 94 ? 21.846 10.653 -21.785 1.00 65.38 94 PRO A CA 1
ATOM 737 C C . PRO A 1 94 ? 21.590 9.232 -22.299 1.00 65.38 94 PRO A C 1
ATOM 739 O O . PRO A 1 94 ? 21.682 8.280 -21.524 1.00 65.38 94 PRO A O 1
ATOM 742 N N . ARG A 1 95 ? 21.302 9.065 -23.598 1.00 60.91 95 ARG A N 1
ATOM 743 C CA . ARG A 1 95 ? 21.078 7.730 -24.199 1.00 60.91 95 ARG A CA 1
ATOM 744 C C . ARG A 1 95 ? 22.229 6.758 -23.916 1.00 60.91 95 ARG A C 1
ATOM 746 O O . ARG A 1 95 ? 22.018 5.554 -23.837 1.00 60.91 95 ARG A O 1
ATOM 753 N N . ASP A 1 96 ? 23.404 7.321 -23.697 1.00 60.03 96 ASP A N 1
ATOM 754 C CA . ASP A 1 96 ? 24.675 6.647 -23.525 1.00 60.03 96 ASP A CA 1
ATOM 755 C C . ASP A 1 96 ? 24.998 6.413 -22.034 1.00 60.03 96 ASP A C 1
ATOM 757 O O . ASP A 1 96 ? 26.033 5.844 -21.703 1.00 60.03 96 ASP A O 1
ATOM 761 N N . ALA A 1 97 ? 24.146 6.846 -21.096 1.00 60.50 97 ALA A N 1
ATOM 762 C CA . ALA A 1 97 ? 24.418 6.778 -19.656 1.00 60.50 97 ALA A CA 1
ATOM 763 C C . ALA A 1 97 ? 24.472 5.347 -19.099 1.00 60.50 97 ALA A C 1
ATOM 765 O O . ALA A 1 97 ? 25.056 5.119 -18.045 1.00 60.50 97 ALA A O 1
ATOM 766 N N . PHE A 1 98 ? 23.884 4.386 -19.814 1.00 55.97 98 PHE A N 1
ATOM 767 C CA . PHE A 1 98 ? 23.979 2.960 -19.494 1.00 55.97 98 PHE A CA 1
ATOM 768 C C . PHE A 1 98 ? 25.127 2.254 -20.235 1.00 55.97 98 PHE A C 1
ATOM 770 O O . PHE A 1 98 ? 25.367 1.079 -19.985 1.00 55.97 98 PHE A O 1
ATOM 777 N N . THR A 1 99 ? 25.830 2.951 -21.136 1.00 55.66 99 THR A N 1
ATOM 778 C CA . THR A 1 99 ? 26.933 2.409 -21.954 1.00 55.66 99 THR A CA 1
ATOM 779 C C . THR A 1 99 ? 28.261 3.140 -21.746 1.00 55.66 99 THR A C 1
ATOM 781 O O . THR A 1 99 ? 29.289 2.688 -22.237 1.00 55.66 99 THR A O 1
ATOM 784 N N . THR A 1 100 ? 28.263 4.273 -21.039 1.00 49.72 100 THR A N 1
ATOM 785 C CA . THR A 1 100 ? 29.454 5.106 -20.829 1.00 49.72 100 THR A CA 1
ATOM 786 C C . THR A 1 100 ? 29.807 5.114 -19.341 1.00 49.72 100 THR A C 1
ATOM 788 O O . THR A 1 100 ? 29.014 5.619 -18.542 1.00 49.72 100 THR A O 1
ATOM 791 N N . PRO A 1 101 ? 30.968 4.570 -18.934 1.00 50.66 101 PRO A N 1
ATOM 792 C CA . PRO A 1 101 ? 31.394 4.596 -17.538 1.00 50.66 101 PRO A CA 1
ATOM 793 C C . PRO A 1 101 ? 31.569 6.034 -17.031 1.00 50.66 101 PRO A C 1
ATOM 795 O O . PRO A 1 101 ? 31.972 6.923 -17.784 1.00 50.66 101 PRO A O 1
ATOM 798 N N . ALA A 1 102 ? 31.296 6.261 -15.742 1.00 57.75 102 ALA A N 1
ATOM 799 C CA . ALA A 1 102 ? 31.526 7.552 -15.096 1.00 57.75 102 ALA A CA 1
ATOM 800 C C . ALA A 1 102 ? 33.024 7.940 -15.139 1.00 57.75 102 ALA A C 1
ATOM 802 O O . ALA A 1 102 ? 33.876 7.056 -15.019 1.00 57.75 102 ALA A O 1
ATOM 803 N N . PRO A 1 103 ? 33.357 9.240 -15.274 1.00 56.94 103 PRO A N 1
ATOM 804 C CA . PRO A 1 103 ? 34.712 9.703 -15.603 1.00 56.94 103 PRO A CA 1
ATOM 805 C C . PRO A 1 103 ? 35.797 9.339 -14.573 1.00 56.94 103 PRO A C 1
ATOM 807 O O . PRO A 1 103 ? 36.969 9.280 -14.938 1.00 56.94 103 PRO A O 1
ATOM 810 N N . ASP A 1 104 ? 35.416 9.027 -13.329 1.00 59.22 104 ASP A N 1
ATOM 811 C CA . ASP A 1 104 ? 36.350 8.889 -12.201 1.00 59.22 104 ASP A CA 1
ATOM 812 C C . ASP A 1 104 ? 36.403 7.467 -11.605 1.00 59.22 104 ASP A C 1
ATOM 814 O O . ASP A 1 104 ? 37.027 7.240 -10.567 1.00 59.22 104 ASP A O 1
ATOM 818 N N . VAL A 1 105 ? 35.746 6.488 -12.238 1.00 56.16 105 VAL A N 1
ATOM 819 C CA . VAL A 1 105 ? 35.825 5.083 -11.812 1.00 56.16 105 VAL A CA 1
ATOM 820 C C . VAL A 1 105 ? 37.042 4.451 -12.494 1.00 56.16 105 VAL A C 1
ATOM 822 O O . VAL A 1 105 ? 37.118 4.500 -13.725 1.00 56.16 105 VAL A O 1
ATOM 825 N N . PRO A 1 106 ? 38.009 3.857 -11.759 1.00 49.56 106 PRO A N 1
ATOM 826 C CA . PRO A 1 106 ? 39.106 3.135 -12.389 1.00 49.56 106 PRO A CA 1
ATOM 827 C C . PRO A 1 106 ? 38.503 2.079 -13.309 1.00 49.56 106 PRO A C 1
ATOM 829 O O . PRO A 1 106 ? 37.744 1.224 -12.852 1.00 49.56 106 PRO A O 1
ATOM 832 N N . ARG A 1 107 ? 38.799 2.199 -14.609 1.00 50.81 107 ARG A N 1
ATOM 833 C CA . ARG A 1 107 ? 38.299 1.309 -15.655 1.00 50.81 107 ARG A CA 1
ATOM 834 C C . ARG A 1 107 ? 38.523 -0.124 -15.179 1.00 50.81 107 ARG A C 1
ATOM 836 O O . ARG A 1 107 ? 39.673 -0.552 -15.070 1.00 50.81 107 ARG A O 1
ATOM 843 N N . ALA A 1 108 ? 37.440 -0.838 -14.859 1.00 53.78 108 ALA A N 1
ATOM 844 C CA . ALA A 1 108 ? 37.517 -2.280 -14.683 1.00 53.78 108 ALA A CA 1
ATOM 845 C C . ALA A 1 108 ? 38.208 -2.840 -15.942 1.00 53.78 108 ALA A C 1
ATOM 847 O O . ALA A 1 108 ? 38.035 -2.246 -17.016 1.00 53.78 108 ALA A O 1
ATOM 848 N N . PRO A 1 109 ? 39.053 -3.887 -15.842 1.00 53.50 109 PRO A N 1
ATOM 849 C CA . PRO A 1 109 ? 39.676 -4.480 -17.026 1.00 53.50 109 PRO A CA 1
ATOM 850 C C . PRO A 1 109 ? 38.583 -4.665 -18.075 1.00 53.50 109 PRO A C 1
ATOM 852 O O . PRO A 1 109 ? 37.552 -5.227 -17.722 1.00 53.50 109 PRO A O 1
ATOM 855 N N . ALA A 1 110 ? 38.787 -4.058 -19.257 1.00 58.47 110 ALA A N 1
ATOM 856 C CA . ALA A 1 110 ? 37.752 -3.770 -20.252 1.00 58.47 110 ALA A CA 1
ATOM 857 C C . ALA A 1 110 ? 36.640 -4.819 -20.199 1.00 58.47 110 ALA A C 1
ATOM 859 O O . ALA A 1 110 ? 36.897 -5.976 -20.533 1.00 58.47 110 ALA A O 1
ATOM 860 N N . GLU A 1 111 ? 35.473 -4.431 -19.674 1.00 58.38 111 GLU A N 1
ATOM 861 C CA . GLU A 1 111 ? 34.346 -5.350 -19.592 1.00 58.38 111 GLU A CA 1
ATOM 862 C C . GLU A 1 111 ? 34.100 -5.911 -20.991 1.00 58.38 111 GLU A C 1
ATOM 864 O O . GLU A 1 111 ? 34.160 -5.198 -21.996 1.00 58.38 111 GLU A O 1
ATOM 869 N N . ASP A 1 112 ? 33.934 -7.227 -21.052 1.00 70.25 112 ASP A N 1
ATOM 870 C CA . ASP A 1 112 ? 33.599 -7.920 -22.279 1.00 70.25 112 ASP A CA 1
ATOM 871 C C . ASP A 1 112 ? 32.172 -7.515 -22.682 1.00 70.25 112 ASP A C 1
ATOM 873 O O . ASP A 1 112 ? 31.183 -8.122 -22.266 1.00 70.25 112 ASP A O 1
ATOM 877 N N . ASP A 1 113 ? 32.070 -6.451 -23.483 1.00 76.31 113 ASP A N 1
ATOM 878 C CA . ASP A 1 113 ? 30.811 -5.869 -23.964 1.00 76.31 113 ASP A CA 1
ATOM 879 C C . ASP A 1 113 ? 30.019 -6.816 -24.889 1.00 76.31 113 ASP A C 1
ATOM 881 O O . ASP A 1 113 ? 28.930 -6.477 -25.364 1.00 76.31 113 ASP A O 1
ATOM 885 N N . THR A 1 114 ? 30.523 -8.028 -25.142 1.00 82.31 114 THR A N 1
ATOM 886 C CA . THR A 1 114 ? 29.892 -9.029 -26.006 1.00 82.31 114 THR A CA 1
ATOM 887 C C . THR A 1 114 ? 28.472 -9.382 -25.556 1.00 82.31 114 THR A C 1
ATOM 889 O O . THR A 1 114 ? 27.590 -9.549 -26.400 1.00 82.31 114 THR A O 1
ATOM 892 N N . LEU A 1 115 ? 28.200 -9.440 -24.246 1.00 85.75 115 LEU A N 1
ATOM 893 C CA . LEU A 1 115 ? 26.843 -9.690 -23.733 1.00 85.75 115 LEU A CA 1
ATOM 894 C C . LEU A 1 115 ? 25.894 -8.513 -23.989 1.00 85.75 115 LEU A C 1
ATOM 896 O O . LEU A 1 115 ? 24.744 -8.726 -24.380 1.00 85.75 115 LEU A O 1
ATOM 900 N N . THR A 1 116 ? 26.376 -7.281 -23.824 1.00 86.19 116 THR A N 1
ATOM 901 C CA . THR A 1 116 ? 25.612 -6.064 -24.131 1.00 86.19 116 THR A CA 1
ATOM 902 C C . THR A 1 116 ? 25.276 -6.007 -25.621 1.00 86.19 116 THR A C 1
ATOM 904 O O . THR A 1 116 ? 24.128 -5.763 -25.996 1.00 86.19 116 THR A O 1
ATOM 907 N N . LEU A 1 117 ? 26.248 -6.312 -26.486 1.00 89.06 117 LEU A N 1
ATOM 908 C CA . LEU A 1 117 ? 26.042 -6.393 -27.933 1.00 89.06 117 LEU A CA 1
ATOM 909 C C . LEU A 1 117 ? 25.063 -7.506 -28.318 1.00 89.06 117 LEU A C 1
ATOM 911 O O . LEU A 1 117 ? 24.187 -7.273 -29.152 1.00 89.06 117 LEU A O 1
ATOM 915 N N . LEU A 1 118 ? 25.158 -8.686 -27.697 1.00 92.31 118 LEU A N 1
ATOM 916 C CA . LEU A 1 118 ? 24.213 -9.781 -27.921 1.00 92.31 118 LEU A CA 1
ATOM 917 C C . LEU A 1 118 ? 22.782 -9.358 -27.560 1.00 92.31 118 LEU A C 1
ATOM 919 O O . LEU A 1 118 ? 21.867 -9.584 -28.348 1.00 92.31 118 LEU A O 1
ATOM 923 N N . TYR A 1 119 ? 22.598 -8.689 -26.419 1.00 92.31 119 TYR A N 1
ATOM 924 C CA . TYR A 1 119 ? 21.289 -8.201 -25.984 1.00 92.31 119 TYR A CA 1
ATOM 925 C C . TYR A 1 119 ? 20.679 -7.201 -26.976 1.00 92.31 119 TYR A C 1
ATOM 927 O O . TYR A 1 119 ? 19.513 -7.335 -27.348 1.00 92.31 119 TYR A O 1
ATOM 935 N N . LEU A 1 120 ? 21.471 -6.240 -27.467 1.00 91.94 120 LEU A N 1
ATOM 936 C CA . LEU A 1 120 ? 21.024 -5.281 -28.485 1.00 91.94 120 LEU A CA 1
ATOM 937 C C . LEU A 1 120 ? 20.641 -5.970 -29.802 1.00 91.94 120 LEU A C 1
ATOM 939 O O . LEU A 1 120 ? 19.650 -5.594 -30.429 1.00 91.94 120 LEU A O 1
ATOM 943 N N . CYS A 1 121 ? 21.384 -7.005 -30.206 1.00 94.69 121 CYS A N 1
ATOM 944 C CA . CYS A 1 121 ? 21.059 -7.787 -31.398 1.00 94.69 121 CYS A CA 1
ATOM 945 C C . CYS A 1 121 ? 19.726 -8.539 -31.263 1.00 94.69 121 CYS A C 1
ATOM 947 O O . CYS A 1 121 ? 19.085 -8.783 -32.277 1.00 94.69 121 CYS A O 1
ATOM 949 N N . CYS A 1 122 ? 19.279 -8.875 -30.048 1.00 93.88 122 CYS A N 1
ATOM 950 C CA . CYS A 1 122 ? 18.025 -9.593 -29.790 1.00 93.88 122 CYS A CA 1
ATOM 951 C C . CYS A 1 122 ? 16.795 -8.676 -29.600 1.00 93.88 122 CYS A C 1
ATOM 953 O O . CYS A 1 122 ? 15.755 -9.142 -29.129 1.00 93.88 122 CYS A O 1
ATOM 955 N N . HIS A 1 123 ? 16.880 -7.384 -29.943 1.00 92.50 123 HIS A N 1
ATOM 956 C CA . HIS A 1 123 ? 15.784 -6.430 -29.731 1.00 92.50 123 HIS A CA 1
ATOM 957 C C . HIS A 1 123 ? 14.509 -6.802 -30.527 1.00 92.50 123 HIS A C 1
ATOM 959 O O . HIS A 1 123 ? 14.610 -7.114 -31.719 1.00 92.50 123 HIS A O 1
ATOM 965 N N . PRO A 1 124 ? 13.299 -6.727 -29.930 1.00 92.88 124 PRO A N 1
ATOM 966 C CA . PRO A 1 124 ? 12.054 -7.176 -30.570 1.00 92.88 124 PRO A CA 1
ATOM 967 C C . PRO A 1 124 ? 11.646 -6.373 -31.815 1.00 92.88 124 PRO A C 1
ATOM 969 O O . PRO A 1 124 ? 10.944 -6.905 -32.669 1.00 92.88 124 PRO A O 1
ATOM 972 N N . ASP A 1 125 ? 12.110 -5.128 -31.955 1.00 95.31 125 ASP A N 1
ATOM 973 C CA . ASP A 1 125 ? 11.858 -4.306 -33.155 1.00 95.31 125 ASP A CA 1
ATOM 974 C C . ASP A 1 125 ? 12.656 -4.767 -34.393 1.00 95.31 125 ASP A C 1
ATOM 976 O O . ASP A 1 125 ? 12.406 -4.306 -35.507 1.00 95.31 125 ASP A O 1
ATOM 980 N N . LEU A 1 126 ? 13.635 -5.662 -34.221 1.00 93.62 126 LEU A N 1
ATOM 981 C CA . LEU A 1 126 ? 14.407 -6.240 -35.318 1.00 93.62 126 LEU A CA 1
ATOM 982 C C . LEU A 1 126 ? 13.729 -7.507 -35.842 1.00 93.62 126 LEU A C 1
ATOM 984 O O . LEU A 1 126 ? 13.257 -8.345 -35.076 1.00 93.62 126 LEU A O 1
ATOM 988 N N . SER A 1 127 ? 13.757 -7.700 -37.164 1.00 95.94 127 SER A N 1
ATOM 989 C CA . SER A 1 127 ? 13.325 -8.973 -37.750 1.00 95.94 127 SER A CA 1
ATOM 990 C C . SER A 1 127 ? 14.238 -10.120 -37.282 1.00 95.94 127 SER A C 1
ATOM 992 O O . SER A 1 127 ? 15.437 -9.886 -37.112 1.00 95.94 127 SER A O 1
ATOM 994 N N . PRO A 1 128 ? 13.748 -11.369 -37.159 1.00 94.06 128 PRO A N 1
ATOM 995 C CA . PRO A 1 128 ? 14.591 -12.504 -36.766 1.00 94.06 128 PRO A CA 1
ATOM 996 C C . PRO A 1 128 ? 15.842 -12.671 -37.643 1.00 94.06 128 PRO A C 1
ATOM 998 O O . PRO A 1 128 ? 16.923 -12.987 -37.150 1.00 94.06 128 PRO A O 1
ATOM 1001 N N . ALA A 1 129 ? 15.723 -12.392 -38.946 1.00 92.19 129 ALA A N 1
ATOM 1002 C CA . ALA A 1 129 ? 16.856 -12.417 -39.866 1.00 92.19 129 ALA A CA 1
ATOM 1003 C C . ALA A 1 129 ? 17.885 -11.320 -39.544 1.00 92.19 129 ALA A C 1
ATOM 1005 O O . ALA A 1 129 ? 19.085 -11.580 -39.567 1.00 92.19 129 ALA A O 1
ATOM 1006 N N . SER A 1 130 ? 17.426 -10.113 -39.204 1.00 94.00 130 SER A N 1
ATOM 1007 C CA . SER A 1 130 ? 18.292 -9.004 -38.790 1.00 94.00 130 SER A CA 1
ATOM 1008 C C . SER A 1 130 ? 18.986 -9.286 -37.459 1.00 94.00 130 SER A C 1
ATOM 1010 O O . SER A 1 130 ? 20.175 -9.009 -37.347 1.00 94.00 130 SER A O 1
ATOM 1012 N N . GLN A 1 131 ? 18.276 -9.866 -36.485 1.00 96.62 131 GLN A N 1
ATOM 1013 C CA . GLN A 1 131 ? 18.848 -10.243 -35.189 1.00 96.62 131 GLN A CA 1
ATOM 1014 C C . GLN A 1 131 ? 20.035 -11.197 -35.374 1.00 96.62 131 GLN A C 1
ATOM 1016 O O . GLN A 1 131 ? 21.142 -10.910 -34.925 1.00 96.62 131 GLN A O 1
ATOM 1021 N N . VAL A 1 132 ? 19.840 -12.284 -36.130 1.00 95.25 132 VAL A N 1
ATOM 1022 C CA . VAL A 1 132 ? 20.886 -13.290 -36.374 1.00 95.25 132 VAL A CA 1
ATOM 1023 C C . VAL A 1 132 ? 22.059 -12.711 -37.177 1.00 95.25 132 VAL A C 1
ATOM 1025 O O . VAL A 1 132 ? 23.213 -12.935 -36.812 1.00 95.25 132 VAL A O 1
ATOM 1028 N N . ALA A 1 133 ? 21.805 -11.917 -38.222 1.00 94.50 133 ALA A N 1
ATOM 1029 C CA . ALA A 1 133 ? 22.872 -11.296 -39.011 1.00 94.50 133 ALA A CA 1
ATOM 1030 C C . ALA A 1 133 ? 23.716 -10.306 -38.185 1.00 94.50 133 ALA A C 1
ATOM 1032 O O . ALA A 1 133 ? 24.944 -10.290 -38.301 1.00 94.50 133 ALA A O 1
ATOM 1033 N N . LEU A 1 134 ? 23.074 -9.509 -37.324 1.00 95.06 134 LEU A N 1
ATOM 1034 C CA . LEU A 1 134 ? 23.759 -8.584 -36.421 1.00 95.06 134 LEU A CA 1
ATOM 1035 C C . LEU A 1 134 ? 24.581 -9.335 -35.370 1.00 95.06 134 LEU A C 1
ATOM 1037 O O . LEU A 1 134 ? 25.734 -8.967 -35.152 1.00 95.06 134 LEU A O 1
ATOM 1041 N N . THR A 1 135 ? 24.060 -10.427 -34.800 1.00 95.62 135 THR A N 1
ATOM 1042 C CA . THR A 1 135 ? 24.822 -11.277 -33.873 1.00 95.62 135 THR A CA 1
ATOM 1043 C C . THR A 1 135 ? 26.053 -11.881 -34.550 1.00 95.62 135 THR A C 1
ATOM 1045 O O . THR A 1 135 ? 27.156 -11.768 -34.020 1.00 95.62 135 THR A O 1
ATOM 1048 N N . LEU A 1 136 ? 25.913 -12.467 -35.745 1.00 95.19 136 LEU A N 1
ATOM 1049 C CA . LEU A 1 136 ? 27.048 -13.046 -36.477 1.00 95.19 136 LEU A CA 1
ATOM 1050 C C . LEU A 1 136 ? 28.137 -12.006 -36.778 1.00 95.19 136 LEU A C 1
ATOM 1052 O O . LEU A 1 136 ? 29.322 -12.329 -36.716 1.00 95.19 136 LEU A O 1
ATOM 1056 N N . ARG A 1 137 ? 27.753 -10.756 -37.065 1.00 94.44 137 ARG A N 1
ATOM 1057 C CA . ARG A 1 137 ? 28.701 -9.674 -37.352 1.00 94.44 137 ARG A CA 1
ATOM 1058 C C . ARG A 1 137 ? 29.353 -9.095 -36.098 1.00 94.44 137 ARG A C 1
ATOM 1060 O O . ARG A 1 137 ? 30.572 -8.979 -36.053 1.00 94.44 137 ARG A O 1
ATOM 1067 N N . ALA A 1 138 ? 28.546 -8.661 -35.134 1.00 89.50 138 ALA A N 1
ATOM 1068 C CA . ALA A 1 138 ? 28.999 -7.863 -33.996 1.00 89.50 138 ALA A CA 1
ATOM 1069 C C . ALA A 1 138 ? 29.574 -8.717 -32.860 1.00 89.50 138 ALA A C 1
ATOM 1071 O O . ALA A 1 138 ? 30.489 -8.271 -32.179 1.00 89.50 138 ALA A O 1
ATOM 1072 N N . VAL A 1 139 ? 29.057 -9.937 -32.681 1.00 92.00 139 VAL A N 1
ATOM 1073 C CA . VAL A 1 139 ? 29.488 -10.882 -31.636 1.00 92.00 139 VAL A CA 1
ATOM 1074 C C . VAL A 1 139 ? 30.333 -12.005 -32.235 1.00 92.00 139 VAL A C 1
ATOM 1076 O O . VAL A 1 139 ? 31.377 -12.354 -31.698 1.00 92.00 139 VAL A O 1
ATOM 1079 N N . GLY A 1 140 ? 29.904 -12.558 -33.373 1.00 89.38 140 GLY A N 1
ATOM 1080 C CA . GLY A 1 140 ? 30.609 -13.651 -34.049 1.00 89.38 140 GLY A CA 1
ATOM 1081 C C . GLY A 1 140 ? 31.846 -13.222 -34.844 1.00 89.38 140 GLY A C 1
ATOM 1082 O O . GLY A 1 140 ? 32.665 -14.069 -35.186 1.00 89.38 140 GLY A O 1
ATOM 1083 N N . GLY A 1 141 ? 31.994 -11.929 -35.153 1.00 91.25 141 GLY A N 1
ATOM 1084 C CA . GLY A 1 141 ? 33.125 -11.400 -35.920 1.00 91.25 141 GLY A CA 1
ATOM 1085 C C . GLY A 1 141 ? 33.141 -11.788 -37.405 1.00 91.25 141 GLY A C 1
ATOM 1086 O O . GLY A 1 141 ? 34.159 -11.593 -38.067 1.00 91.25 141 GLY A O 1
ATOM 1087 N N . LEU A 1 142 ? 32.040 -12.321 -37.949 1.00 95.94 142 LEU A N 1
ATOM 1088 C CA . LEU A 1 142 ? 31.974 -12.744 -39.350 1.00 95.94 142 LEU A CA 1
ATOM 1089 C C . LEU A 1 142 ? 31.944 -11.541 -40.297 1.00 95.94 142 LEU A C 1
ATOM 1091 O O . LEU A 1 142 ? 31.274 -10.528 -40.075 1.00 95.94 142 LEU A O 1
ATOM 1095 N N . THR A 1 143 ? 32.608 -11.687 -41.435 1.00 94.94 143 THR A N 1
ATOM 1096 C CA . THR A 1 143 ? 32.509 -10.747 -42.548 1.00 94.94 143 THR A CA 1
ATOM 1097 C C . THR A 1 143 ? 31.140 -10.828 -43.222 1.00 94.94 143 THR A C 1
ATOM 1099 O O . THR A 1 143 ? 30.426 -11.827 -43.149 1.00 94.94 143 THR A O 1
ATOM 1102 N N . THR A 1 144 ? 30.775 -9.778 -43.959 1.00 92.12 144 THR A N 1
ATOM 1103 C CA . THR A 1 144 ? 29.514 -9.744 -44.716 1.00 92.12 144 THR A CA 1
ATOM 1104 C C . THR A 1 144 ? 29.423 -10.907 -45.710 1.00 92.12 144 THR A C 1
ATOM 1106 O O . THR A 1 144 ? 28.359 -11.492 -45.859 1.00 92.12 144 THR A O 1
ATOM 1109 N N . ALA A 1 145 ? 30.543 -11.294 -46.330 1.00 94.19 145 ALA A N 1
ATOM 1110 C CA . ALA A 1 145 ? 30.603 -12.409 -47.276 1.00 94.19 145 ALA A CA 1
ATOM 1111 C C . ALA A 1 145 ? 30.456 -13.790 -46.607 1.00 94.19 145 ALA A C 1
ATOM 1113 O O . ALA A 1 145 ? 29.969 -14.740 -47.218 1.00 94.19 145 ALA A O 1
ATOM 1114 N N . GLU A 1 146 ? 30.901 -13.947 -45.359 1.00 94.25 146 GLU A N 1
ATOM 1115 C CA . GLU A 1 146 ? 30.671 -15.171 -44.577 1.00 94.25 146 GLU A CA 1
ATOM 1116 C C . GLU A 1 146 ? 29.216 -15.271 -44.120 1.00 94.25 146 GLU A C 1
ATOM 1118 O O . GLU A 1 146 ? 28.626 -16.346 -44.204 1.00 94.25 146 GLU A O 1
ATOM 1123 N N . ILE A 1 147 ? 28.610 -14.146 -43.733 1.00 94.56 147 ILE A N 1
ATOM 1124 C CA . ILE A 1 147 ? 27.186 -14.079 -43.390 1.00 94.56 147 ILE A CA 1
ATOM 1125 C C . ILE A 1 147 ? 26.329 -14.371 -44.628 1.00 94.56 147 ILE A C 1
ATOM 1127 O O . ILE A 1 147 ? 25.441 -15.211 -44.556 1.00 94.56 147 ILE A O 1
ATOM 1131 N N . ALA A 1 148 ? 26.619 -13.763 -45.781 1.00 91.62 148 ALA A N 1
ATOM 1132 C CA . ALA A 1 148 ? 25.883 -14.018 -47.022 1.00 91.62 148 ALA A CA 1
ATOM 1133 C C . ALA A 1 148 ? 25.890 -15.513 -47.394 1.00 91.62 148 ALA A C 1
ATOM 1135 O O . ALA A 1 148 ? 24.835 -16.106 -47.627 1.00 91.62 148 ALA A O 1
ATOM 1136 N N . ARG A 1 149 ? 27.060 -16.163 -47.293 1.00 91.75 149 ARG A N 1
ATOM 1137 C CA . ARG A 1 149 ? 27.191 -17.620 -47.457 1.00 91.75 149 ARG A CA 1
ATOM 1138 C C . ARG A 1 149 ? 26.367 -18.418 -46.448 1.00 91.75 149 ARG A C 1
ATOM 1140 O O . ARG A 1 149 ? 25.748 -19.400 -46.845 1.00 91.75 149 ARG A O 1
ATOM 1147 N N . ALA A 1 150 ? 26.323 -18.008 -45.179 1.00 88.00 150 ALA A N 1
ATOM 1148 C CA . ALA A 1 150 ? 25.503 -18.664 -44.157 1.00 88.00 150 ALA A CA 1
ATOM 1149 C C . ALA A 1 150 ? 23.993 -18.560 -44.449 1.00 88.00 150 ALA A C 1
ATOM 1151 O O . ALA A 1 150 ? 23.240 -19.474 -44.121 1.00 88.00 150 ALA A O 1
ATOM 1152 N N . TYR A 1 151 ? 23.564 -17.481 -45.108 1.00 88.38 151 TYR A N 1
ATOM 1153 C CA . TYR A 1 151 ? 22.182 -17.265 -45.546 1.00 88.38 151 TYR A CA 1
ATOM 1154 C C . TYR A 1 151 ? 21.890 -17.758 -46.973 1.00 88.38 151 TYR A C 1
ATOM 1156 O O . TYR A 1 151 ? 20.772 -17.575 -47.452 1.00 88.38 151 TYR A O 1
ATOM 1164 N N . LEU A 1 152 ? 22.859 -18.389 -47.649 1.00 89.94 152 LEU A N 1
ATOM 1165 C CA . LEU A 1 152 ? 22.740 -18.861 -49.037 1.00 89.94 152 LEU A CA 1
ATOM 1166 C C . LEU A 1 152 ? 22.319 -17.758 -50.027 1.00 89.94 152 LEU A C 1
ATOM 1168 O O . LEU A 1 152 ? 21.608 -18.013 -50.999 1.00 89.94 152 LEU A O 1
ATOM 1172 N N . VAL A 1 153 ? 22.773 -16.531 -49.779 1.00 84.81 153 VAL A N 1
ATOM 1173 C CA . VAL A 1 153 ? 22.593 -15.369 -50.657 1.00 84.81 153 VAL A CA 1
ATOM 1174 C C . VAL A 1 153 ? 23.950 -14.908 -51.204 1.00 84.81 153 VAL A C 1
ATOM 1176 O O . VAL A 1 153 ? 24.969 -15.144 -50.551 1.00 84.81 153 VAL A O 1
ATOM 1179 N N . PRO A 1 154 ? 23.979 -14.334 -52.423 1.00 65.69 154 PRO A N 1
ATOM 1180 C CA . PRO A 1 154 ? 25.217 -13.929 -53.091 1.00 65.69 154 PRO A CA 1
ATOM 1181 C C . PRO A 1 154 ? 25.976 -12.814 -52.361 1.00 65.69 154 PRO A C 1
ATOM 1183 O O . PRO A 1 154 ? 25.327 -11.971 -51.699 1.00 65.69 154 PRO A O 1
#